Protein AF-A0A127CH23-F1 (afdb_monomer)

Radius of gyration: 14.66 Å; Cα contacts (8 Å, |Δi|>4): 83; chains: 1; bounding box: 34×26×37 Å

Secondary structure (DSSP, 8-state):
-EEGGG--SSB---EEGGGTTS-EE---B-TTSTTS-HHHHHHT-S---HHHHHHHHHHHHHHT-

Foldseek 3Di:
DDAPVPDDFQFAADFDPVPPPGGDGPGDGCVPPDDHNPVVVVVPDDPDDPVVVVVVVVVVVVVVD

Solvent-accessible surface area (backbone atoms only — not comparable to full-atom values): 3889 Å² total; per-residue (Å²): 108,37,48,72,90,73,64,58,74,59,28,10,66,47,76,42,85,87,44,73,97,44,72,32,20,49,47,44,59,12,81,93,46,64,59,27,18,72,74,56,44,72,68,62,72,71,84,69,52,74,66,58,48,50,50,54,55,51,51,54,59,61,75,75,107

Mean predicted aligned error: 7.66 Å

pLDDT: mean 84.82, std 9.92, range [53.75, 96.25]

Sequence (65 aa):
MISLLELDDAVCRWPVTEAGENTGFCGHATGGKPPYCPYHRDKAHGEGTSAEQAALKNLKRIMHR

Structure (mmCIF, N/CA/C/O backbone):
data_AF-A0A127CH23-F1
#
_entry.id   AF-A0A127CH23-F1
#
loop_
_atom_site.group_PDB
_atom_site.id
_atom_site.type_symbol
_atom_site.label_atom_id
_atom_site.label_alt_id
_atom_site.label_comp_id
_atom_site.label_asym_id
_atom_site.label_entity_id
_atom_site.label_seq_id
_atom_site.pdbx_PDB_ins_code
_atom_site.Cartn_x
_atom_site.Cartn_y
_atom_site.Cartn_z
_atom_site.occupancy
_atom_site.B_iso_or_equiv
_atom_site.auth_seq_id
_atom_site.auth_comp_id
_atom_site.auth_asym_id
_atom_site.auth_atom_id
_atom_site.pdbx_PDB_model_num
ATOM 1 N N . MET A 1 1 ? 4.052 3.445 -12.549 1.00 83.94 1 MET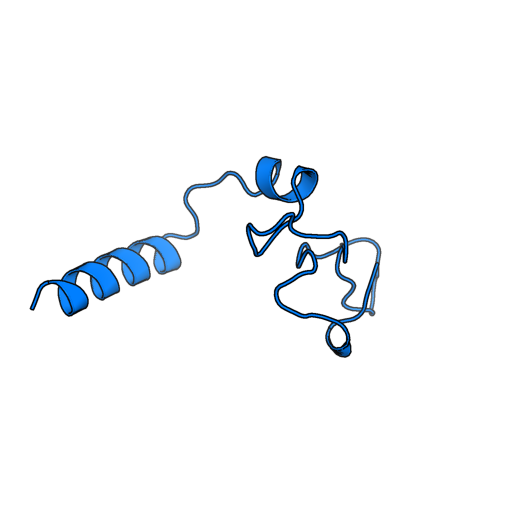 A N 1
ATOM 2 C CA . MET A 1 1 ? 4.719 3.795 -11.280 1.00 83.94 1 MET A CA 1
ATOM 3 C C . MET A 1 1 ? 4.413 5.251 -10.992 1.00 83.94 1 MET A C 1
ATOM 5 O O . MET A 1 1 ? 4.397 6.018 -11.945 1.00 83.94 1 MET A O 1
ATOM 9 N N . ILE A 1 2 ? 4.167 5.599 -9.729 1.00 90.25 2 ILE A N 1
ATOM 10 C CA . ILE A 1 2 ? 3.937 6.973 -9.252 1.00 90.25 2 ILE A CA 1
ATOM 11 C C . ILE A 1 2 ? 4.775 7.247 -7.998 1.00 90.25 2 ILE A C 1
ATOM 13 O O . ILE A 1 2 ? 5.205 6.300 -7.331 1.00 90.25 2 ILE A O 1
ATOM 17 N N . SER A 1 3 ? 5.025 8.516 -7.684 1.00 90.81 3 SER A N 1
ATOM 18 C CA . SER A 1 3 ? 5.769 8.927 -6.489 1.00 90.81 3 SER A CA 1
ATOM 19 C C . SER A 1 3 ? 4.898 8.947 -5.226 1.00 90.81 3 SER A C 1
ATOM 21 O O . SER A 1 3 ? 3.674 8.827 -5.286 1.00 90.81 3 SER A O 1
ATOM 23 N N . LEU A 1 4 ? 5.529 9.137 -4.061 1.00 88.69 4 LEU A N 1
ATOM 24 C CA . LEU A 1 4 ? 4.826 9.300 -2.781 1.00 88.69 4 LEU A CA 1
ATOM 25 C C . LEU A 1 4 ? 3.832 10.472 -2.795 1.00 88.69 4 LEU A C 1
ATOM 27 O O . LEU A 1 4 ? 2.771 10.376 -2.187 1.00 88.69 4 LEU A O 1
ATOM 31 N N . LEU A 1 5 ? 4.175 11.563 -3.486 1.00 90.94 5 LEU A N 1
ATOM 32 C CA . LEU A 1 5 ? 3.361 12.783 -3.534 1.00 90.94 5 LEU A CA 1
ATOM 33 C C . LEU A 1 5 ? 2.089 12.615 -4.375 1.00 90.94 5 LEU A C 1
ATOM 35 O O . LEU A 1 5 ? 1.161 13.404 -4.245 1.00 90.94 5 LEU A O 1
ATOM 39 N N . GLU A 1 6 ? 2.049 11.587 -5.219 1.00 89.50 6 GLU A N 1
ATOM 40 C CA . GLU A 1 6 ? 0.932 11.274 -6.113 1.00 89.50 6 GLU A CA 1
ATOM 41 C C . GLU A 1 6 ? 0.023 10.168 -5.549 1.00 89.50 6 GLU A C 1
ATOM 43 O O . GLU A 1 6 ? -0.917 9.741 -6.217 1.00 89.50 6 GLU A O 1
ATOM 48 N N . LEU A 1 7 ? 0.297 9.663 -4.338 1.00 89.94 7 LEU A N 1
ATOM 49 C CA . LEU A 1 7 ? -0.546 8.654 -3.704 1.00 89.94 7 LEU A CA 1
ATOM 50 C C . LEU A 1 7 ? -1.859 9.249 -3.188 1.00 89.94 7 LEU A C 1
ATOM 52 O O . LEU A 1 7 ? -1.874 10.203 -2.414 1.00 89.94 7 LEU A O 1
ATOM 56 N N . ASP A 1 8 ? -2.951 8.562 -3.502 1.00 91.50 8 ASP A N 1
ATOM 57 C CA . ASP A 1 8 ? -4.266 8.739 -2.890 1.00 91.50 8 ASP A CA 1
ATOM 58 C C . ASP A 1 8 ? -4.869 7.371 -2.484 1.00 91.50 8 ASP A C 1
ATOM 60 O O . ASP A 1 8 ? -4.159 6.361 -2.380 1.00 91.50 8 ASP A O 1
ATOM 64 N N . ASP A 1 9 ? -6.161 7.324 -2.146 1.00 89.69 9 ASP A N 1
ATOM 65 C CA . ASP A 1 9 ? -6.876 6.088 -1.774 1.00 89.69 9 ASP A CA 1
ATOM 66 C C . ASP A 1 9 ? -7.384 5.278 -2.989 1.00 89.69 9 ASP A C 1
ATOM 68 O O . ASP A 1 9 ? -7.738 4.098 -2.869 1.00 89.69 9 ASP A O 1
ATOM 72 N N . ALA A 1 10 ? -7.417 5.881 -4.176 1.00 93.69 10 ALA A N 1
ATOM 73 C CA . ALA A 1 10 ? -7.843 5.250 -5.420 1.00 93.69 10 ALA A CA 1
ATOM 74 C C . ALA A 1 10 ? -6.707 4.483 -6.117 1.00 93.69 10 ALA A C 1
ATOM 76 O O . ALA A 1 10 ? -6.992 3.606 -6.940 1.00 93.69 10 ALA A O 1
ATOM 77 N N . VAL A 1 11 ? -5.443 4.745 -5.768 1.00 95.44 11 VAL A N 1
ATOM 78 C CA . VAL A 1 11 ? -4.257 4.157 -6.415 1.00 95.44 11 VAL A CA 1
ATOM 79 C C . VAL A 1 11 ? -3.475 3.177 -5.527 1.00 95.44 11 VAL A C 1
ATOM 81 O O . VAL A 1 11 ? -3.434 3.260 -4.302 1.00 95.44 11 VAL A O 1
ATOM 84 N N . CYS A 1 12 ? -2.847 2.187 -6.164 1.00 95.31 12 CYS A N 1
ATOM 85 C CA . CYS A 1 12 ? -2.155 1.082 -5.510 1.00 95.31 12 CYS A CA 1
ATOM 86 C C . CYS A 1 12 ? -0.836 1.521 -4.866 1.00 95.31 12 CYS A C 1
ATOM 88 O O . CYS A 1 12 ? 0.091 1.948 -5.559 1.00 95.31 12 CYS A O 1
ATOM 90 N N . ARG A 1 13 ? -0.699 1.245 -3.566 1.00 94.50 13 ARG A N 1
ATOM 91 C CA . ARG A 1 13 ? 0.463 1.610 -2.733 1.00 94.50 13 ARG A CA 1
ATOM 92 C C . ARG A 1 13 ? 1.559 0.548 -2.659 1.00 94.50 13 ARG A C 1
ATOM 94 O O . ARG A 1 13 ? 2.336 0.527 -1.712 1.00 94.50 13 ARG A O 1
ATOM 101 N N . TRP A 1 14 ? 1.609 -0.376 -3.616 1.00 92.56 14 TRP A N 1
ATOM 102 C CA . TRP A 1 14 ? 2.623 -1.429 -3.584 1.00 92.56 14 TRP A CA 1
ATOM 103 C C . TRP A 1 14 ? 3.995 -0.831 -3.926 1.00 92.56 14 TRP A C 1
ATOM 105 O O . TRP A 1 14 ? 4.095 -0.214 -4.994 1.00 92.56 14 TRP A O 1
ATOM 115 N N . PRO A 1 15 ? 5.020 -0.988 -3.069 1.00 91.38 15 PRO A N 1
ATOM 116 C CA . PRO A 1 15 ? 6.345 -0.438 -3.320 1.00 91.38 15 PRO A CA 1
ATOM 117 C C . PRO A 1 15 ? 7.023 -1.188 -4.468 1.00 91.38 15 PRO A C 1
ATOM 119 O O . PRO A 1 15 ? 7.011 -2.418 -4.529 1.00 91.38 15 PRO A O 1
ATOM 122 N N . VAL A 1 16 ? 7.620 -0.445 -5.391 1.00 88.44 16 VAL A N 1
ATOM 123 C CA . VAL A 1 16 ? 8.308 -1.007 -6.553 1.00 88.44 16 VAL A CA 1
ATOM 124 C C . VAL A 1 16 ? 9.814 -0.974 -6.276 1.00 88.44 16 VAL A C 1
ATOM 126 O O . VAL A 1 16 ? 10.431 0.085 -6.253 1.00 88.44 16 VAL A O 1
ATOM 129 N N . THR A 1 17 ? 10.397 -2.145 -6.002 1.00 70.31 17 THR A N 1
ATOM 130 C CA . THR A 1 17 ? 11.762 -2.305 -5.457 1.00 70.31 17 THR A CA 1
ATOM 131 C C . THR A 1 17 ? 12.889 -2.057 -6.464 1.00 70.31 17 THR A C 1
ATOM 133 O O . THR A 1 17 ? 14.045 -1.949 -6.075 1.00 70.31 17 THR A O 1
ATOM 136 N N . GLU A 1 18 ? 12.574 -1.955 -7.753 1.00 64.88 18 GLU A N 1
ATOM 137 C CA . GLU A 1 18 ? 13.521 -1.645 -8.839 1.00 64.88 18 GLU A CA 1
ATOM 138 C C . GLU A 1 18 ? 13.871 -0.146 -8.943 1.00 64.88 18 GLU A C 1
ATOM 140 O O . GLU A 1 18 ? 14.697 0.240 -9.763 1.00 64.88 18 GLU A O 1
ATOM 145 N N . ALA A 1 19 ? 13.272 0.706 -8.107 1.00 58.06 19 ALA A N 1
ATOM 146 C CA . ALA A 1 19 ? 13.359 2.162 -8.229 1.00 58.06 19 ALA A CA 1
ATOM 147 C C . ALA A 1 19 ? 14.593 2.818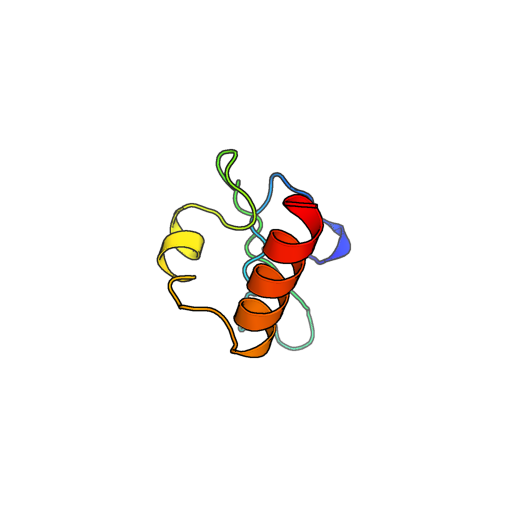 -7.569 1.00 58.06 19 ALA A C 1
ATOM 149 O O . ALA A 1 19 ? 14.742 4.040 -7.637 1.00 58.06 19 ALA A O 1
ATOM 150 N N . GLY A 1 20 ? 15.490 2.037 -6.954 1.00 65.44 20 GLY A N 1
ATOM 151 C CA . GLY A 1 20 ? 16.719 2.554 -6.342 1.00 65.44 20 GLY A CA 1
ATOM 152 C C . GLY A 1 20 ? 16.449 3.637 -5.286 1.00 65.44 20 GLY A C 1
ATOM 153 O O . GLY A 1 20 ? 15.690 3.419 -4.347 1.00 65.44 20 GLY A O 1
ATOM 154 N N . GLU A 1 21 ? 17.066 4.809 -5.445 1.00 64.88 21 GLU A N 1
ATOM 155 C CA . GLU A 1 21 ? 16.908 5.996 -4.582 1.00 64.88 21 GLU A CA 1
ATOM 156 C C . GLU A 1 21 ? 15.539 6.698 -4.682 1.00 64.88 21 GLU A C 1
ATOM 158 O O . GLU A 1 21 ? 15.236 7.588 -3.887 1.00 64.88 21 GLU A O 1
ATOM 163 N N . ASN A 1 22 ? 14.669 6.269 -5.601 1.00 68.44 22 ASN A N 1
ATOM 164 C CA . ASN A 1 22 ? 13.315 6.793 -5.731 1.00 68.44 22 ASN A CA 1
ATOM 165 C C . ASN A 1 22 ? 12.311 5.858 -5.048 1.00 68.44 22 ASN A C 1
ATOM 167 O O . ASN A 1 22 ? 12.178 4.692 -5.409 1.00 68.44 22 ASN A O 1
ATOM 171 N N . THR A 1 23 ? 11.541 6.368 -4.084 1.00 76.44 23 THR A N 1
ATOM 172 C CA . THR A 1 23 ? 10.412 5.607 -3.522 1.00 76.44 23 THR A CA 1
ATOM 173 C C . THR A 1 23 ? 9.259 5.617 -4.529 1.00 76.44 23 THR A C 1
ATOM 175 O O . THR A 1 23 ? 8.494 6.579 -4.598 1.00 76.44 23 THR A O 1
ATOM 178 N N . GLY A 1 24 ? 9.168 4.569 -5.351 1.00 89.00 24 GLY A N 1
ATOM 179 C CA . GLY A 1 24 ? 8.114 4.399 -6.351 1.00 89.00 24 GLY A CA 1
ATOM 180 C C . GLY A 1 24 ? 7.011 3.440 -5.901 1.00 89.00 24 GLY A C 1
ATOM 181 O O . GLY A 1 24 ? 7.269 2.428 -5.247 1.00 89.00 24 GLY A O 1
ATOM 182 N N . PHE A 1 25 ? 5.776 3.727 -6.308 1.00 93.19 25 PHE A N 1
ATOM 183 C CA . PHE A 1 25 ? 4.591 2.914 -6.032 1.00 93.19 25 PHE A CA 1
ATOM 184 C C . PHE A 1 25 ? 3.923 2.438 -7.322 1.00 93.19 25 PHE A C 1
ATOM 186 O O . PHE A 1 25 ? 4.048 3.059 -8.378 1.00 93.19 25 PHE A O 1
ATOM 193 N N . CYS A 1 26 ? 3.186 1.330 -7.252 1.00 94.19 26 CYS A N 1
ATOM 194 C CA . CYS A 1 26 ? 2.510 0.728 -8.402 1.00 94.19 26 CYS A CA 1
ATOM 195 C C . CYS A 1 26 ? 1.569 1.705 -9.136 1.00 94.19 26 CYS A C 1
ATOM 197 O O . CYS A 1 26 ? 1.630 1.795 -10.365 1.00 94.19 26 CYS A O 1
ATOM 199 N N . GLY A 1 27 ? 0.709 2.420 -8.405 1.00 93.69 27 GLY A N 1
ATOM 200 C CA . GLY A 1 27 ? -0.172 3.463 -8.944 1.00 93.69 27 GLY A CA 1
ATOM 201 C C . GLY A 1 27 ? -1.399 2.992 -9.735 1.00 93.69 27 GLY A C 1
ATOM 202 O O . GLY A 1 27 ? -2.210 3.813 -10.141 1.00 93.69 27 GLY A O 1
ATOM 203 N N . HIS A 1 28 ? -1.589 1.687 -9.945 1.00 96.25 28 HIS A N 1
ATOM 204 C CA . HIS A 1 28 ? -2.800 1.174 -10.599 1.00 96.25 28 HIS A CA 1
ATOM 205 C C . HIS A 1 28 ? -4.043 1.365 -9.725 1.00 96.25 28 HIS A C 1
ATOM 207 O O . HIS A 1 28 ? -3.944 1.302 -8.503 1.00 96.25 28 HIS A O 1
ATOM 213 N N . ALA A 1 29 ? -5.220 1.499 -10.336 1.00 95.50 29 ALA A N 1
ATOM 214 C C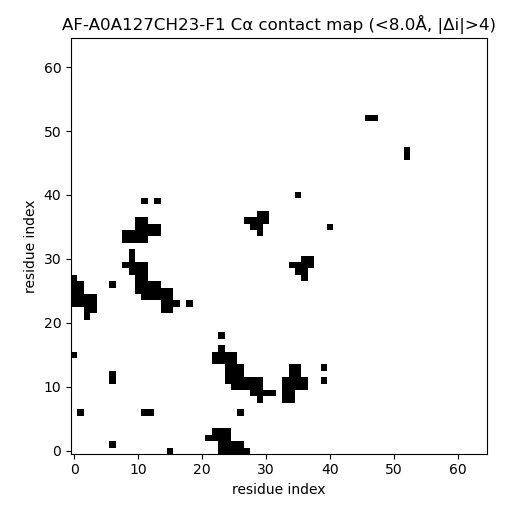A . ALA A 1 29 ? -6.471 1.633 -9.596 1.00 95.50 29 ALA A CA 1
ATOM 215 C C . ALA A 1 29 ? -6.690 0.470 -8.606 1.00 95.50 29 ALA A C 1
ATOM 217 O O . ALA A 1 29 ? -6.513 -0.708 -8.938 1.00 95.50 29 ALA A O 1
ATOM 218 N N . THR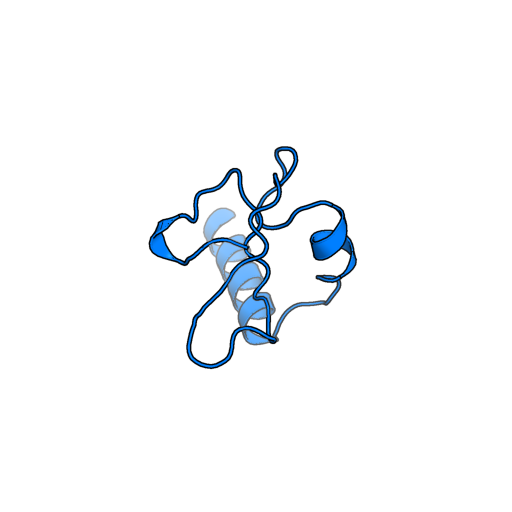 A 1 30 ? -7.124 0.792 -7.387 1.00 94.00 30 THR A N 1
ATOM 219 C CA . THR A 1 30 ? -7.450 -0.196 -6.341 1.00 94.00 30 THR A CA 1
ATOM 220 C C . THR A 1 30 ? -8.753 -0.951 -6.623 1.00 94.00 30 THR A C 1
ATOM 222 O O . THR A 1 30 ? -9.046 -1.960 -5.974 1.00 94.00 30 THR A O 1
ATOM 225 N N . GLY A 1 31 ? -9.554 -0.473 -7.584 1.00 90.00 31 GLY A N 1
ATOM 226 C CA . GLY A 1 31 ? -10.871 -1.032 -7.896 1.00 90.00 31 GLY A CA 1
ATOM 227 C C . GLY A 1 31 ? -11.854 -0.890 -6.730 1.00 90.00 31 GLY A C 1
ATOM 228 O O . GLY A 1 31 ? -12.630 -1.807 -6.471 1.00 90.00 31 GLY A O 1
ATOM 229 N N . GLY A 1 32 ? -11.756 0.209 -5.969 1.00 87.62 32 GLY A N 1
ATOM 230 C CA . GLY A 1 32 ? -12.616 0.498 -4.814 1.00 87.62 32 GLY A CA 1
ATOM 231 C C . GLY A 1 32 ? -12.277 -0.296 -3.549 1.00 87.62 32 GLY A C 1
ATOM 232 O O . GLY A 1 32 ? -13.032 -0.276 -2.583 1.00 87.62 32 GLY A O 1
ATOM 233 N N . LYS A 1 33 ? -11.156 -1.020 -3.547 1.00 86.75 33 LYS A N 1
ATOM 234 C CA . LYS A 1 33 ? -10.704 -1.842 -2.421 1.00 86.75 33 LYS A CA 1
ATOM 235 C C . LYS A 1 33 ? -9.234 -1.519 -2.110 1.00 86.75 33 LYS A C 1
ATOM 237 O O . LYS A 1 33 ? -8.355 -2.281 -2.523 1.00 86.75 33 LYS A O 1
ATOM 242 N N . PRO A 1 34 ? -8.956 -0.376 -1.457 1.00 88.50 34 PRO A N 1
ATOM 243 C CA . PRO A 1 34 ? -7.602 0.003 -1.055 1.00 88.50 34 PRO A CA 1
ATOM 244 C C . PRO A 1 34 ? -6.996 -1.015 -0.068 1.00 88.50 34 PRO A C 1
ATOM 246 O O . PRO A 1 34 ? -7.745 -1.746 0.583 1.00 88.50 34 PRO A O 1
ATOM 249 N N . PRO A 1 35 ? -5.653 -1.092 0.060 1.00 92.25 35 PRO A N 1
ATOM 250 C CA . PRO A 1 35 ? -4.645 -0.179 -0.504 1.00 92.25 35 PRO A CA 1
ATOM 251 C C . PRO A 1 35 ? -3.996 -0.646 -1.823 1.00 92.25 35 PRO A C 1
ATOM 253 O O . PRO A 1 35 ? -3.109 0.034 -2.343 1.00 92.25 35 PRO A O 1
ATOM 256 N N . TYR A 1 36 ? -4.395 -1.799 -2.372 1.00 94.44 36 TYR A N 1
ATOM 257 C CA . TYR A 1 36 ? -3.702 -2.427 -3.504 1.00 94.44 36 TYR A CA 1
ATOM 258 C C . TYR A 1 36 ? -4.621 -2.724 -4.698 1.00 94.44 36 TYR A C 1
ATOM 260 O O . TYR A 1 36 ? -5.798 -3.065 -4.548 1.00 94.44 36 TYR A O 1
ATOM 268 N N . CYS A 1 37 ? -4.064 -2.655 -5.911 1.00 95.19 37 CYS A N 1
ATOM 269 C CA . CYS A 1 37 ? -4.718 -3.162 -7.118 1.00 95.19 37 CYS A CA 1
ATOM 270 C C . CYS A 1 37 ? -4.952 -4.684 -7.010 1.00 95.19 37 CYS A C 1
ATOM 272 O O . CYS A 1 37 ? -4.346 -5.327 -6.147 1.00 95.19 37 CYS A O 1
ATOM 274 N N . PRO A 1 38 ? -5.818 -5.284 -7.852 1.00 94.38 38 PRO A N 1
ATOM 275 C CA . PRO A 1 38 ? -6.115 -6.719 -7.787 1.00 94.38 38 PRO A CA 1
ATOM 276 C C . PRO A 1 38 ? -4.853 -7.593 -7.739 1.00 94.38 38 PRO A C 1
ATOM 278 O O . PRO A 1 38 ? -4.693 -8.385 -6.822 1.00 94.38 38 PRO A O 1
ATOM 281 N N . TYR A 1 39 ? -3.888 -7.321 -8.617 1.00 93.25 39 TYR A N 1
ATOM 282 C CA . TYR A 1 39 ? -2.627 -8.060 -8.681 1.00 93.25 39 TYR A CA 1
ATOM 283 C C . TYR A 1 39 ? -1.801 -8.010 -7.385 1.00 93.25 39 TYR A C 1
ATOM 285 O O . TYR A 1 39 ? -1.329 -9.031 -6.890 1.00 93.25 39 TYR A O 1
ATOM 293 N N . HIS A 1 40 ? -1.605 -6.818 -6.817 1.00 93.81 40 HIS A N 1
ATOM 294 C CA . HIS A 1 40 ? -0.762 -6.655 -5.628 1.00 93.81 40 HIS A CA 1
ATOM 295 C C . HIS A 1 40 ? -1.462 -7.043 -4.332 1.00 9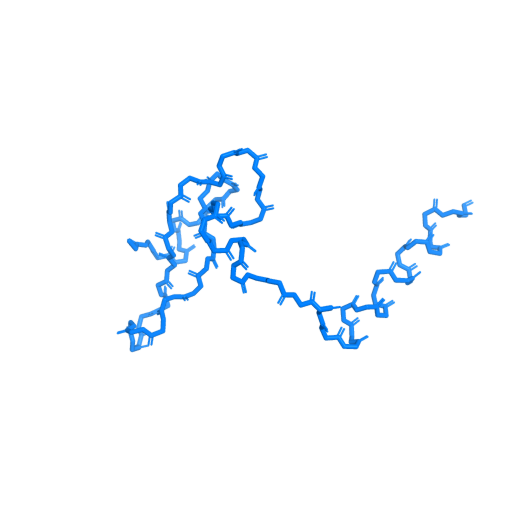3.81 40 HIS A C 1
ATOM 297 O O . HIS A 1 40 ? -0.809 -7.360 -3.346 1.00 93.81 40 HIS A O 1
ATOM 303 N N . ARG A 1 41 ? -2.789 -7.072 -4.334 1.00 91.69 41 ARG A N 1
ATOM 304 C CA . ARG A 1 41 ? -3.571 -7.631 -3.237 1.00 91.69 41 ARG A CA 1
ATOM 305 C C . ARG A 1 41 ? -3.387 -9.135 -3.127 1.00 91.69 41 ARG A C 1
ATOM 307 O O . ARG A 1 41 ? -3.148 -9.612 -2.026 1.00 91.69 41 ARG A O 1
ATOM 314 N N . ASP A 1 42 ? -3.412 -9.842 -4.253 1.00 90.00 42 ASP A N 1
ATOM 315 C CA . ASP A 1 42 ? -3.161 -11.285 -4.283 1.00 90.00 42 ASP A CA 1
ATOM 316 C C . ASP A 1 42 ? -1.723 -11.606 -3.835 1.00 90.00 42 ASP A C 1
ATOM 318 O O . ASP A 1 42 ? -1.465 -12.634 -3.213 1.00 90.00 42 ASP A O 1
ATOM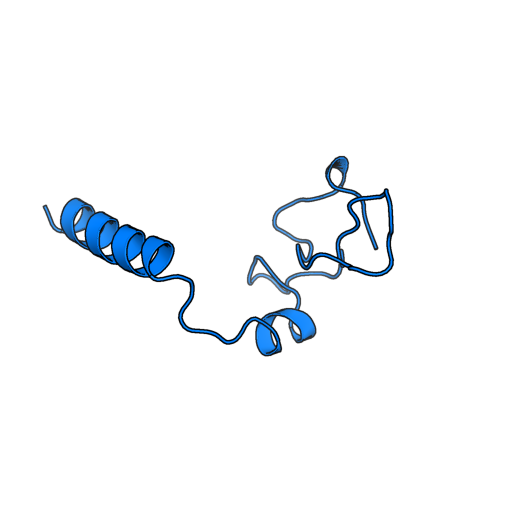 322 N N . LYS A 1 43 ? -0.778 -10.684 -4.063 1.00 88.56 43 LYS A N 1
ATOM 323 C CA . LYS A 1 43 ? 0.589 -10.784 -3.527 1.00 88.56 43 LYS A CA 1
ATOM 324 C C . LYS A 1 43 ? 0.725 -10.404 -2.054 1.00 88.56 43 LYS A C 1
ATOM 326 O O . LYS A 1 43 ? 1.649 -10.878 -1.404 1.00 88.56 43 LYS A O 1
ATOM 331 N N . ALA A 1 44 ? -0.157 -9.561 -1.524 1.00 86.88 44 ALA A N 1
ATOM 332 C CA . ALA A 1 44 ? -0.112 -9.087 -0.140 1.00 86.88 44 ALA A CA 1
ATOM 333 C C . ALA A 1 44 ? -0.582 -10.136 0.887 1.00 86.88 44 ALA A C 1
ATOM 335 O O . ALA A 1 44 ? -0.783 -9.801 2.054 1.00 86.88 44 ALA A O 1
ATOM 336 N N . HIS A 1 45 ? -0.797 -11.389 0.476 1.00 78.44 45 HIS A N 1
ATOM 337 C CA . HIS A 1 45 ? -1.262 -12.450 1.3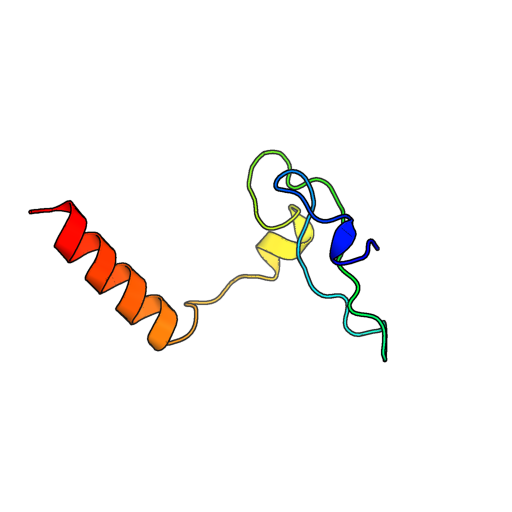59 1.00 78.44 45 HIS A CA 1
ATOM 338 C C . HIS A 1 45 ? -0.228 -12.777 2.448 1.00 78.44 45 HIS A C 1
ATOM 340 O O . HIS A 1 45 ? 0.861 -13.274 2.175 1.00 78.44 45 HIS A O 1
ATOM 346 N N . GLY A 1 46 ? -0.616 -12.530 3.699 1.00 76.25 46 GLY A N 1
ATOM 347 C CA . GLY A 1 46 ? 0.141 -12.844 4.904 1.00 76.25 46 GLY A CA 1
ATOM 348 C C . GLY A 1 46 ? -0.656 -12.473 6.153 1.00 76.25 46 GLY A C 1
ATOM 349 O O . GLY A 1 46 ? -1.638 -11.737 6.086 1.00 76.25 46 GLY A O 1
ATOM 350 N N . GLU A 1 47 ? -0.243 -12.985 7.307 1.00 75.81 47 GLU A N 1
ATOM 351 C CA . GLU A 1 47 ? -0.909 -12.735 8.593 1.00 75.81 47 GLU A CA 1
ATOM 352 C C . GLU A 1 47 ? -0.571 -11.364 9.217 1.00 75.81 47 GLU A C 1
ATOM 354 O O . GLU A 1 47 ? -1.036 -11.048 10.315 1.00 75.81 47 GLU A O 1
ATOM 359 N N . GLY A 1 48 ? 0.223 -10.550 8.513 1.00 73.94 48 GLY A N 1
ATOM 360 C CA . GLY A 1 48 ? 0.859 -9.352 9.055 1.00 73.94 48 GLY A CA 1
ATOM 361 C C . GLY A 1 48 ? 1.945 -9.694 10.079 1.00 73.94 48 GLY A C 1
ATOM 362 O O . GLY A 1 48 ? 2.203 -10.850 10.402 1.00 73.94 48 GLY A O 1
ATOM 363 N N . THR A 1 49 ? 2.611 -8.679 10.603 1.00 81.44 49 THR A N 1
ATOM 364 C CA . THR A 1 49 ? 3.560 -8.814 11.710 1.00 81.44 49 THR A CA 1
ATOM 365 C C . THR A 1 49 ? 2.828 -9.053 13.034 1.00 81.44 49 THR A C 1
ATOM 367 O O . THR A 1 49 ? 1.691 -8.615 13.229 1.00 81.44 49 THR A O 1
ATOM 370 N N . SER A 1 50 ? 3.499 -9.668 14.013 1.00 83.69 50 SER A N 1
ATOM 371 C CA . SER A 1 50 ? 2.940 -9.855 15.363 1.00 83.69 50 SER A CA 1
ATOM 372 C C . SER A 1 50 ? 2.483 -8.535 16.005 1.00 83.69 50 SER A C 1
ATOM 374 O O . SER A 1 50 ? 1.508 -8.514 16.759 1.00 83.69 50 SER A O 1
ATOM 376 N N . ALA A 1 51 ? 3.160 -7.425 15.686 1.00 83.31 51 ALA A N 1
ATOM 377 C CA . ALA A 1 51 ? 2.786 -6.086 16.133 1.00 83.31 51 ALA A CA 1
ATOM 378 C C . ALA A 1 51 ? 1.450 -5.627 15.521 1.00 83.31 51 ALA A C 1
ATOM 380 O O . ALA A 1 51 ? 0.569 -5.171 16.253 1.00 83.31 51 ALA A O 1
ATOM 381 N N . GLU A 1 52 ? 1.260 -5.805 14.211 1.00 83.88 52 GLU A N 1
ATOM 382 C CA . GLU A 1 52 ? -0.001 -5.491 13.522 1.00 83.88 52 GLU A CA 1
ATOM 383 C C . GLU A 1 52 ? -1.157 -6.350 14.052 1.00 83.88 52 GLU A C 1
ATOM 385 O O . GLU A 1 52 ? -2.238 -5.836 14.357 1.00 83.88 52 GLU A O 1
ATOM 390 N N . GLN A 1 53 ? -0.919 -7.647 14.271 1.00 85.06 53 GLN A N 1
ATOM 391 C CA . GLN A 1 53 ? -1.908 -8.542 14.875 1.00 85.06 53 GLN A CA 1
ATOM 392 C C . GLN A 1 53 ? -2.313 -8.090 16.287 1.00 85.06 53 GLN A C 1
ATOM 394 O O . GLN A 1 53 ? -3.499 -8.100 16.636 1.00 85.06 53 GLN A O 1
ATOM 399 N N . ALA A 1 54 ? -1.344 -7.692 17.118 1.00 86.31 54 ALA A N 1
ATOM 400 C CA . ALA A 1 54 ? -1.602 -7.192 18.466 1.00 86.31 54 ALA A CA 1
ATOM 401 C C . ALA A 1 54 ? -2.382 -5.866 18.449 1.00 86.31 54 ALA A C 1
ATOM 403 O O . ALA A 1 54 ? -3.325 -5.697 19.229 1.00 86.31 54 ALA A O 1
ATOM 404 N N . ALA A 1 55 ? -2.049 -4.952 17.534 1.00 85.31 55 ALA A N 1
ATOM 405 C CA . ALA A 1 55 ? -2.755 -3.686 17.364 1.00 85.31 55 ALA A CA 1
ATOM 406 C C . ALA A 1 55 ? -4.238 -3.901 17.017 1.00 85.31 55 ALA A C 1
ATOM 408 O O . ALA A 1 55 ? -5.111 -3.323 17.667 1.00 85.31 55 ALA A O 1
ATOM 409 N N . LEU A 1 56 ? -4.547 -4.806 16.081 1.00 83.62 56 LEU A N 1
ATOM 410 C CA . LEU A 1 56 ? -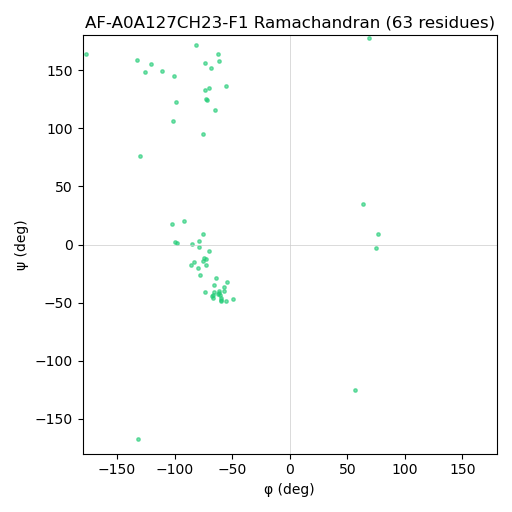5.931 -5.145 15.725 1.00 83.62 56 LEU A CA 1
ATOM 411 C C . LEU A 1 56 ? -6.719 -5.734 16.905 1.00 83.62 56 LEU A C 1
A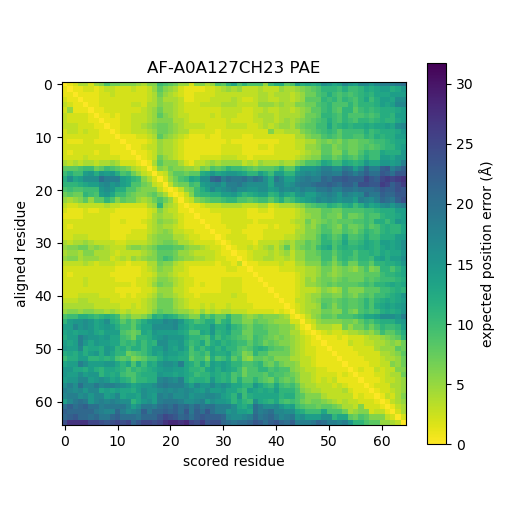TOM 413 O O . LEU A 1 56 ? -7.887 -5.391 17.101 1.00 83.62 56 LEU A O 1
ATOM 417 N N . LYS A 1 57 ? -6.095 -6.598 17.719 1.00 82.62 57 LYS A N 1
ATOM 418 C CA . LYS A 1 57 ? -6.717 -7.144 18.941 1.00 82.62 57 LYS A CA 1
ATOM 419 C C . LYS A 1 57 ? -7.047 -6.034 19.944 1.00 82.62 57 LYS A C 1
ATOM 421 O O . LYS A 1 57 ? -8.136 -6.028 20.518 1.00 82.62 57 LYS A O 1
ATOM 426 N N . ASN A 1 58 ? -6.139 -5.075 20.117 1.00 84.00 58 ASN A N 1
ATOM 427 C CA . ASN A 1 58 ? -6.347 -3.929 21.000 1.00 84.00 58 ASN A CA 1
ATOM 428 C C . ASN A 1 58 ? -7.462 -3.001 20.505 1.00 84.00 58 ASN A C 1
ATOM 430 O O . ASN A 1 58 ? -8.314 -2.621 21.304 1.00 84.00 58 ASN A O 1
ATOM 434 N N . LEU A 1 59 ? -7.511 -2.693 19.205 1.00 84.31 59 LEU A N 1
ATOM 435 C CA . LEU A 1 59 ? -8.584 -1.886 18.613 1.00 84.31 59 LEU A CA 1
ATOM 436 C C . LEU A 1 59 ? -9.954 -2.537 18.817 1.00 84.31 59 LEU A C 1
ATOM 438 O O . LEU A 1 59 ? -10.872 -1.892 19.316 1.00 84.31 59 LEU A O 1
ATOM 442 N N . LYS A 1 60 ? -10.077 -3.841 18.533 1.00 81.75 60 LYS A N 1
ATOM 443 C CA . LYS A 1 60 ? -11.323 -4.588 18.774 1.00 81.75 60 LYS A CA 1
ATOM 444 C C . LYS A 1 60 ? -11.765 -4.506 20.235 1.00 81.75 60 LYS A C 1
ATOM 446 O O . LYS A 1 60 ? -12.951 -4.338 20.490 1.00 81.75 60 LYS A O 1
ATOM 451 N N . ARG A 1 61 ? -10.829 -4.576 21.186 1.00 79.88 61 ARG A N 1
ATOM 452 C CA . ARG A 1 61 ? -11.118 -4.448 22.623 1.00 79.88 61 ARG A CA 1
ATOM 453 C C . ARG A 1 61 ? -11.625 -3.055 23.012 1.00 79.88 61 ARG A C 1
ATOM 455 O O . ARG A 1 61 ? -12.453 -2.958 23.909 1.00 79.88 61 ARG A O 1
ATOM 462 N N . ILE A 1 62 ? -11.131 -1.999 22.364 1.00 80.31 62 ILE A N 1
ATOM 463 C CA . ILE A 1 62 ? -11.573 -0.616 22.605 1.00 80.31 62 ILE A CA 1
ATOM 464 C C . ILE A 1 62 ? -12.965 -0.378 22.005 1.00 80.31 62 ILE A C 1
ATOM 466 O O . ILE A 1 62 ? -13.791 0.251 22.647 1.00 80.31 62 ILE A O 1
ATOM 470 N N . MET A 1 63 ? -13.242 -0.909 20.810 1.00 71.56 63 MET A N 1
ATOM 471 C CA . MET A 1 63 ? -14.513 -0.689 20.100 1.00 71.56 63 MET A CA 1
ATOM 472 C C . MET A 1 63 ? -15.712 -1.473 20.669 1.00 71.56 63 MET A C 1
ATOM 474 O O . MET A 1 63 ? -16.841 -1.186 20.293 1.00 71.56 63 MET A O 1
ATOM 478 N N . HIS A 1 64 ? -15.483 -2.469 21.533 1.00 63.59 64 HIS A N 1
ATOM 479 C CA . HIS A 1 64 ? -16.535 -3.247 22.217 1.00 63.59 64 HIS A CA 1
ATOM 480 C C . HIS A 1 64 ? -16.749 -2.810 23.682 1.00 63.59 64 HIS A C 1
ATOM 482 O O . HIS A 1 64 ? -17.298 -3.572 24.480 1.00 63.59 64 HIS A O 1
ATOM 488 N N . ARG A 1 65 ? -16.276 -1.617 24.053 1.00 53.75 65 ARG A N 1
ATOM 489 C CA . ARG A 1 65 ? -16.605 -0.926 25.308 1.00 53.75 65 ARG A CA 1
ATOM 490 C C . ARG A 1 65 ? -17.562 0.218 25.021 1.00 53.75 65 ARG A C 1
ATOM 492 O O . ARG A 1 65 ? -18.400 0.468 25.910 1.00 53.75 65 ARG A O 1
#

Nearest PDB structures (foldseek):
  7ye1-assembly1_G  TM=7.256E-01  e=2.418E-02  Caulobacter vibrioides NA1000
  7ye2-assembly1_G  TM=6.714E-01  e=4.744E-02  Caulobacter vibrioides NA1000